Protein AF-A0A6B0BQ52-F1 (afdb_monomer_lite)

InterPro domains:
  IPR003356 DNA methylase, adenine-specific [PF02384] (2-65)
  IPR029063 S-adenosyl-L-methionine-dependent methyltransferase superfamily [G3DSA:3.40.50.150] (1-93)
  IPR029063 S-adenosyl-L-methionine-dependent methyltransferase superfamily [SSF53335] (2-83)
  IPR052933 DNA Protection and Modification [PTHR41313] (2-56)

Structure (mmCIF, N/CA/C/O backbone):
data_AF-A0A6B0BQ52-F1
#
_entry.id   AF-A0A6B0BQ52-F1
#
loop_
_atom_site.group_PDB
_atom_site.id
_atom_site.type_symbol
_atom_site.label_atom_id
_atom_site.label_alt_id
_atom_site.label_comp_id
_atom_site.label_asym_id
_atom_site.label_entity_id
_atom_site.label_seq_id
_atom_site.pdbx_PDB_ins_code
_atom_site.Cartn_x
_atom_site.Cartn_y
_atom_site.Cartn_z
_atom_site.occupancy
_atom_site.B_iso_or_equiv
_atom_site.auth_seq_id
_atom_site.auth_comp_id
_atom_site.auth_asym_id
_atom_site.auth_atom_id
_atom_site.pdbx_PDB_model_num
ATOM 1 N N . ALA A 1 1 ? -2.204 -5.178 10.602 1.00 86.75 1 ALA A N 1
ATOM 2 C CA . ALA A 1 1 ? -1.585 -6.244 9.796 1.00 86.75 1 ALA A CA 1
ATOM 3 C C . ALA A 1 1 ? -0.983 -5.632 8.538 1.00 86.75 1 ALA A C 1
ATOM 5 O O . ALA A 1 1 ? -1.538 -4.663 8.032 1.00 86.75 1 ALA A O 1
ATOM 6 N N . PHE A 1 2 ? 0.132 -6.187 8.063 1.00 91.94 2 PHE A N 1
ATOM 7 C CA . PHE A 1 2 ? 0.755 -5.835 6.786 1.00 91.94 2 PHE A CA 1
ATOM 8 C C . PHE A 1 2 ? 0.741 -7.085 5.914 1.00 91.94 2 PHE A C 1
ATOM 10 O O . PHE A 1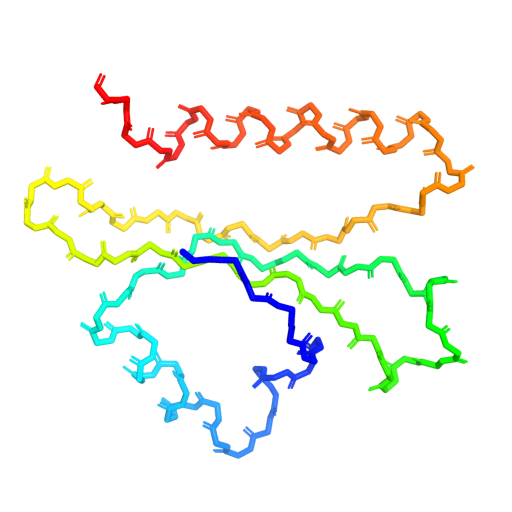 2 ? 1.244 -8.125 6.338 1.00 91.94 2 PHE A O 1
ATOM 17 N N . LEU A 1 3 ? 0.131 -6.999 4.738 1.00 94.44 3 LEU A N 1
ATOM 18 C CA . LEU A 1 3 ? -0.053 -8.127 3.830 1.00 94.44 3 LEU A CA 1
ATOM 19 C C . LEU A 1 3 ? 0.526 -7.771 2.466 1.00 94.44 3 LEU A C 1
ATOM 21 O O . LEU A 1 3 ? 0.307 -6.670 1.974 1.00 94.44 3 LEU A O 1
ATOM 25 N N . VAL A 1 4 ? 1.232 -8.708 1.839 1.00 95.62 4 VAL A N 1
ATOM 26 C CA . VAL A 1 4 ? 1.649 -8.569 0.441 1.00 95.62 4 VAL A CA 1
ATOM 27 C C . VAL A 1 4 ? 0.637 -9.307 -0.424 1.00 95.62 4 VAL A C 1
ATOM 29 O O . VAL A 1 4 ? 0.497 -10.524 -0.319 1.00 95.62 4 VAL A O 1
ATOM 32 N N . VAL A 1 5 ? -0.062 -8.571 -1.279 1.00 94.88 5 VAL A N 1
ATOM 33 C CA . VAL A 1 5 ? -1.180 -9.067 -2.092 1.00 94.88 5 VAL A CA 1
ATOM 34 C C . VAL A 1 5 ? -0.948 -8.763 -3.574 1.00 94.88 5 VAL A C 1
ATOM 36 O O . VAL A 1 5 ? -0.142 -7.886 -3.887 1.00 94.88 5 VAL A O 1
ATOM 39 N N . PRO A 1 6 ? -1.614 -9.456 -4.512 1.00 94.81 6 PRO A N 1
ATOM 40 C CA . PRO A 1 6 ? -1.634 -9.034 -5.912 1.00 94.81 6 PRO A CA 1
ATOM 41 C C . PRO A 1 6 ? -2.166 -7.600 -6.045 1.00 94.81 6 PRO A C 1
ATOM 43 O O . PRO A 1 6 ? -3.156 -7.247 -5.403 1.00 94.81 6 PRO A O 1
ATOM 46 N N . SER A 1 7 ? -1.547 -6.764 -6.882 1.00 94.06 7 SER A N 1
ATOM 47 C CA . SER A 1 7 ? -1.985 -5.365 -7.048 1.00 94.06 7 SER A CA 1
ATOM 48 C C . SER A 1 7 ? -3.394 -5.237 -7.629 1.00 94.06 7 SER A C 1
ATOM 50 O O . SER A 1 7 ? -4.063 -4.230 -7.431 1.00 94.06 7 SER A O 1
ATOM 52 N N . ASN A 1 8 ? -3.862 -6.276 -8.316 1.00 90.75 8 ASN A N 1
ATOM 53 C CA . ASN A 1 8 ? -5.180 -6.354 -8.929 1.00 90.75 8 ASN A CA 1
ATOM 54 C C . ASN A 1 8 ? -6.235 -7.014 -8.018 1.00 90.75 8 ASN A C 1
ATOM 56 O O . ASN A 1 8 ? -7.311 -7.359 -8.498 1.00 90.75 8 ASN A O 1
ATOM 60 N N . ILE A 1 9 ? -5.958 -7.201 -6.720 1.00 89.56 9 ILE A N 1
ATOM 61 C CA . ILE A 1 9 ? -6.871 -7.888 -5.787 1.00 89.56 9 ILE A CA 1
ATOM 62 C C . ILE A 1 9 ? -8.232 -7.181 -5.634 1.00 89.56 9 ILE A C 1
ATOM 64 O O . ILE A 1 9 ? -9.237 -7.827 -5.354 1.00 89.56 9 ILE A O 1
ATOM 68 N N . PHE A 1 10 ? -8.274 -5.867 -5.878 1.00 84.62 10 PHE A N 1
ATOM 69 C CA . PHE A 1 10 ? -9.497 -5.057 -5.898 1.00 84.62 10 PHE A CA 1
ATOM 70 C C . PHE A 1 10 ? -10.075 -4.884 -7.312 1.00 84.62 10 PHE A C 1
ATOM 72 O O . PHE A 1 10 ? -10.821 -3.947 -7.581 1.00 84.62 10 PHE A O 1
ATOM 79 N N . THR A 1 11 ? -9.740 -5.789 -8.233 1.00 81.81 11 THR A N 1
ATOM 80 C CA . THR A 1 11 ? -10.312 -5.838 -9.583 1.00 81.81 11 THR A CA 1
ATOM 81 C C . THR A 1 11 ? -10.921 -7.218 -9.833 1.00 81.81 11 THR A C 1
ATOM 83 O O . THR A 1 11 ? -10.352 -8.231 -9.431 1.00 81.81 11 THR A O 1
ATOM 86 N N . GLY A 1 12 ? -12.088 -7.272 -10.477 1.00 80.06 12 GLY A N 1
ATOM 87 C CA . GLY A 1 12 ? -12.794 -8.521 -10.786 1.00 80.06 12 GLY A CA 1
ATOM 88 C C . GLY A 1 12 ? -14.131 -8.684 -10.060 1.00 80.06 12 GLY A C 1
ATOM 89 O O . GLY A 1 12 ? -14.634 -7.767 -9.414 1.00 80.06 12 GLY A O 1
ATOM 90 N N . GLU A 1 13 ? -14.730 -9.866 -10.190 1.00 81.62 13 GLU A N 1
ATOM 91 C CA . GLU A 1 13 ? -16.128 -10.106 -9.800 1.00 81.62 13 GLU A CA 1
ATOM 92 C C . GLU A 1 13 ? -16.338 -10.214 -8.278 1.00 81.62 13 GLU A C 1
ATOM 94 O O . GLU A 1 13 ? -17.397 -9.855 -7.765 1.00 81.62 13 GLU A O 1
ATOM 99 N N . HIS A 1 14 ? -15.319 -10.642 -7.525 1.00 82.12 14 HIS A N 1
ATOM 100 C CA . HIS A 1 14 ? -15.427 -10.915 -6.082 1.00 82.12 14 HIS A CA 1
ATOM 101 C C . HIS A 1 14 ? -14.975 -9.760 -5.172 1.00 82.12 14 HIS A C 1
ATOM 103 O O . HIS A 1 14 ? -14.927 -9.914 -3.950 1.00 82.12 14 HIS A O 1
ATOM 109 N N . VAL A 1 15 ? -14.669 -8.589 -5.737 1.00 86.81 15 VAL A N 1
ATOM 110 C CA . VAL A 1 15 ? -14.104 -7.445 -4.996 1.00 86.81 15 VAL A CA 1
ATOM 111 C C . VAL A 1 15 ? -15.012 -7.002 -3.853 1.00 86.81 15 VAL A C 1
ATOM 113 O O . VAL A 1 15 ? -14.552 -6.868 -2.724 1.00 86.81 15 VAL A O 1
ATOM 116 N N . LYS A 1 16 ? -16.324 -6.900 -4.097 1.00 84.44 16 LYS A N 1
ATOM 117 C CA . LYS A 1 16 ? -17.297 -6.496 -3.067 1.00 84.44 16 LYS A CA 1
ATOM 118 C C . LYS A 1 16 ? -17.315 -7.437 -1.858 1.00 84.44 16 LYS A C 1
ATOM 120 O O . LYS A 1 16 ? -17.530 -6.997 -0.731 1.00 84.44 16 LYS A O 1
ATOM 125 N N . GLN A 1 17 ? -17.111 -8.737 -2.077 1.00 86.25 17 GLN A N 1
ATOM 126 C CA . GLN A 1 17 ? -17.064 -9.718 -0.992 1.00 86.25 17 GLN A CA 1
ATOM 127 C C . GLN A 1 17 ? -15.788 -9.552 -0.163 1.00 86.25 17 GLN A C 1
ATOM 129 O O . GLN A 1 17 ? -15.853 -9.584 1.066 1.00 86.25 17 GLN A O 1
ATOM 134 N N . LEU A 1 18 ? -14.650 -9.339 -0.828 1.00 85.38 18 LEU A N 1
ATOM 135 C CA . LEU A 1 18 ? -13.373 -9.083 -0.170 1.00 85.38 18 LEU A CA 1
ATOM 136 C C . LEU A 1 18 ? -13.409 -7.785 0.643 1.00 85.38 18 LEU A C 1
ATOM 138 O O . LEU A 1 18 ? -13.035 -7.793 1.814 1.00 85.38 18 LEU A O 1
ATOM 142 N N . GLU A 1 19 ? -13.895 -6.694 0.049 1.00 85.25 19 GLU A N 1
ATOM 143 C CA . GLU A 1 19 ? -14.057 -5.404 0.726 1.00 85.25 19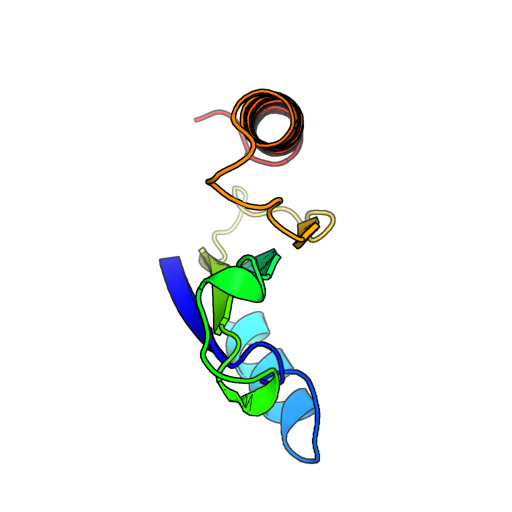 GLU A CA 1
ATOM 144 C C . GLU A 1 19 ? -14.927 -5.550 1.970 1.00 85.25 19 GLU A C 1
ATOM 146 O O . GLU A 1 19 ? -14.533 -5.113 3.049 1.00 85.25 19 GLU A O 1
ATOM 151 N N . LYS A 1 20 ? -16.068 -6.243 1.856 1.00 85.56 20 LYS A N 1
ATOM 152 C CA . LYS A 1 20 ? -16.956 -6.498 2.996 1.00 85.56 20 LYS A CA 1
ATOM 153 C C . LYS A 1 20 ? -16.270 -7.322 4.087 1.00 85.56 20 LYS A C 1
ATOM 155 O O . LYS A 1 20 ? -16.417 -7.008 5.266 1.00 85.56 20 LYS A O 1
ATOM 160 N N . TYR A 1 21 ? -15.518 -8.357 3.712 1.00 85.75 21 TYR A N 1
ATOM 161 C CA . TYR A 1 21 ? -14.791 -9.193 4.668 1.00 85.75 21 TYR A CA 1
ATOM 162 C C . TYR A 1 21 ? -13.729 -8.386 5.427 1.00 85.75 21 TYR A C 1
ATOM 164 O O . TYR A 1 21 ? -13.701 -8.411 6.657 1.00 85.75 21 TYR A O 1
ATOM 172 N N . ILE A 1 22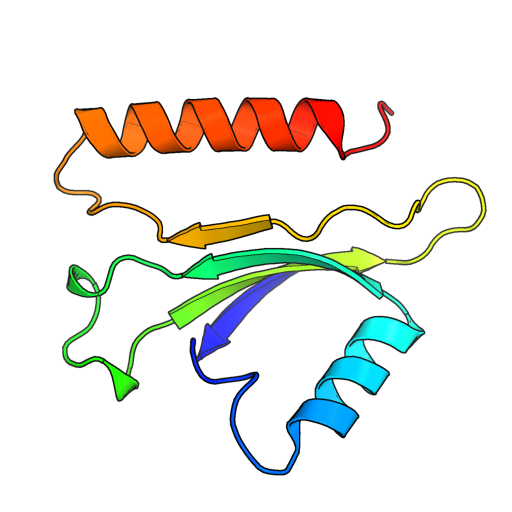 ? -12.917 -7.603 4.708 1.00 85.81 22 ILE A N 1
ATOM 173 C CA . ILE A 1 22 ? -11.911 -6.710 5.299 1.00 85.81 22 ILE A CA 1
ATOM 174 C C . ILE A 1 22 ? -12.595 -5.689 6.219 1.00 85.81 22 ILE A C 1
ATOM 176 O O . ILE A 1 22 ? -12.204 -5.550 7.379 1.00 85.81 22 ILE A O 1
ATOM 180 N N . ALA A 1 23 ? -13.653 -5.036 5.737 1.00 84.00 23 ALA A N 1
ATOM 181 C CA . ALA A 1 23 ? -14.366 -3.980 6.449 1.00 84.00 23 ALA A CA 1
ATOM 182 C C . ALA A 1 23 ? -15.194 -4.469 7.649 1.00 84.00 23 ALA A C 1
ATOM 184 O O . ALA A 1 23 ? -15.710 -3.635 8.390 1.00 84.00 23 ALA A O 1
ATOM 185 N N . THR A 1 24 ? -15.352 -5.781 7.863 1.00 85.81 24 THR A N 1
ATOM 186 C CA . THR A 1 24 ? -16.103 -6.305 9.019 1.00 85.81 24 THR A CA 1
ATOM 187 C C . THR A 1 24 ? -15.313 -6.091 10.312 1.00 85.81 24 THR A C 1
ATOM 189 O O . THR A 1 24 ? -15.805 -5.472 11.249 1.00 85.81 24 THR A O 1
ATOM 192 N N . GLU A 1 25 ? -14.052 -6.525 10.332 1.00 84.88 25 GLU A N 1
ATOM 193 C CA . GLU A 1 25 ? -13.211 -6.531 11.541 1.00 84.88 25 GLU A CA 1
ATOM 194 C C . GLU A 1 25 ? -12.041 -5.546 11.467 1.00 84.88 25 GLU A C 1
ATOM 196 O O . GLU A 1 25 ? -11.340 -5.312 12.458 1.00 84.88 25 GLU A O 1
ATOM 201 N N . THR A 1 26 ? -11.785 -4.975 10.289 1.00 89.31 26 THR A N 1
ATOM 202 C CA . THR A 1 26 ? -10.637 -4.099 10.061 1.00 89.31 26 THR A CA 1
ATOM 203 C C . THR A 1 26 ? -11.018 -2.844 9.290 1.00 89.31 26 THR A C 1
ATOM 205 O O . THR A 1 26 ? -12.025 -2.806 8.592 1.00 89.31 26 THR A O 1
ATOM 208 N N . GLU A 1 27 ? -10.205 -1.808 9.434 1.00 88.12 27 GLU A N 1
ATOM 209 C CA . GLU A 1 27 ? -10.179 -0.643 8.562 1.00 88.12 27 GLU A CA 1
ATOM 210 C C . GLU A 1 27 ? -8.941 -0.733 7.672 1.00 88.12 27 GLU A C 1
ATOM 212 O O . GLU A 1 27 ? -7.823 -0.953 8.160 1.00 88.12 27 GLU A O 1
ATOM 217 N N . MET A 1 28 ? -9.127 -0.550 6.366 1.00 88.81 28 MET A N 1
ATOM 218 C CA . MET A 1 28 ? -8.005 -0.398 5.447 1.00 88.81 28 MET A CA 1
ATOM 219 C C . MET A 1 28 ? -7.340 0.953 5.707 1.00 88.81 28 MET A C 1
ATOM 221 O O . MET A 1 28 ? -8.003 1.979 5.749 1.00 88.81 28 MET A O 1
ATOM 225 N N . GLN A 1 29 ? -6.028 0.939 5.918 1.00 88.44 29 GLN A N 1
ATOM 226 C CA . GLN A 1 29 ? -5.250 2.139 6.222 1.00 88.44 29 GLN A CA 1
ATOM 227 C C . GLN A 1 29 ? -4.498 2.617 4.984 1.00 88.44 29 GLN A C 1
ATOM 229 O O . GLN A 1 29 ? -4.501 3.798 4.663 1.00 88.44 29 GLN A O 1
ATOM 234 N N . ALA A 1 30 ? -3.862 1.688 4.271 1.00 91.00 30 ALA A N 1
ATOM 235 C CA . ALA A 1 30 ? -3.120 2.006 3.064 1.00 91.00 30 ALA A CA 1
ATOM 236 C C . ALA A 1 30 ? -3.064 0.816 2.107 1.00 91.00 30 ALA A C 1
ATOM 238 O O . ALA A 1 30 ? -3.076 -0.346 2.528 1.00 91.00 30 ALA A O 1
ATOM 239 N N . PHE A 1 31 ? -2.917 1.129 0.828 1.00 93.38 31 PHE A N 1
ATOM 240 C CA . PHE A 1 31 ? -2.606 0.196 -0.237 1.00 93.38 31 PHE A CA 1
ATOM 241 C C . PHE A 1 31 ? -1.471 0.780 -1.080 1.00 93.38 31 PHE A C 1
ATOM 243 O O . PHE A 1 31 ? -1.644 1.744 -1.827 1.00 93.38 31 PHE A O 1
ATOM 250 N N . LEU A 1 32 ? -0.280 0.210 -0.915 1.00 95.19 32 LEU A N 1
ATOM 251 C CA . LEU A 1 32 ? 0.949 0.717 -1.515 1.00 95.19 32 LEU A CA 1
ATOM 252 C C . LEU A 1 32 ? 1.393 -0.228 -2.625 1.00 95.19 32 LEU A C 1
ATOM 254 O O . LEU A 1 32 ? 1.824 -1.350 -2.353 1.00 95.19 32 LEU A O 1
ATOM 258 N N . ASN A 1 33 ? 1.299 0.198 -3.878 1.00 95.94 33 ASN A N 1
ATOM 259 C CA . ASN A 1 33 ? 1.776 -0.612 -4.989 1.00 95.94 33 ASN A CA 1
ATOM 260 C C . ASN A 1 33 ? 3.302 -0.616 -5.003 1.00 95.94 33 ASN A C 1
ATOM 262 O O . ASN A 1 33 ? 3.925 0.446 -5.040 1.00 95.94 33 ASN A O 1
ATOM 266 N N . LEU A 1 34 ? 3.905 -1.803 -5.025 1.00 96.25 34 LEU A N 1
ATOM 267 C CA . LEU A 1 34 ? 5.351 -1.918 -5.160 1.00 96.25 34 LEU A CA 1
ATOM 268 C C . LEU A 1 34 ? 5.795 -1.469 -6.565 1.00 96.25 34 LEU A C 1
ATOM 270 O O . LEU A 1 34 ? 4.983 -1.492 -7.508 1.00 96.25 34 LEU A O 1
ATOM 274 N N . PRO A 1 35 ? 7.069 -1.072 -6.724 1.00 95.69 35 PRO A N 1
ATOM 275 C CA . PRO A 1 35 ? 7.598 -0.660 -8.016 1.00 95.69 35 PRO A CA 1
ATOM 276 C C . PRO A 1 35 ? 7.455 -1.795 -9.040 1.00 95.69 35 PRO A C 1
ATOM 278 O O . PRO A 1 35 ? 7.802 -2.939 -8.725 1.00 95.69 35 PRO A O 1
ATOM 281 N N . PRO A 1 36 ? 6.977 -1.520 -10.268 1.00 94.19 36 PRO A N 1
ATOM 282 C CA . PRO A 1 36 ? 6.828 -2.549 -11.300 1.00 94.19 36 PRO A CA 1
ATOM 283 C C . PRO A 1 36 ? 8.169 -3.203 -11.658 1.00 94.19 36 PRO A C 1
ATOM 285 O O . PRO A 1 36 ? 8.209 -4.378 -12.009 1.00 94.19 36 PRO A O 1
ATOM 288 N N . THR A 1 37 ? 9.282 -2.487 -11.470 1.00 94.31 37 THR A N 1
ATOM 289 C CA . THR A 1 37 ? 10.648 -2.960 -11.735 1.00 94.31 37 THR A CA 1
ATOM 290 C C . THR A 1 37 ? 11.107 -4.116 -10.844 1.00 94.31 37 THR A C 1
ATOM 292 O O . THR A 1 37 ? 12.112 -4.756 -11.155 1.00 94.31 37 THR A O 1
ATOM 295 N N . LEU A 1 38 ? 10.370 -4.437 -9.774 1.00 94.44 38 LEU A N 1
ATOM 296 C CA . LEU A 1 38 ? 10.604 -5.635 -8.960 1.00 94.44 38 LEU A CA 1
ATOM 297 C C . LEU A 1 38 ? 10.007 -6.910 -9.568 1.00 94.44 38 LEU A C 1
ATOM 299 O O . LEU A 1 38 ? 10.289 -8.011 -9.091 1.00 94.44 38 LEU A O 1
ATOM 303 N N . PHE A 1 39 ? 9.162 -6.784 -10.590 1.00 94.94 39 PHE A N 1
ATOM 304 C CA . PHE A 1 39 ? 8.383 -7.886 -11.135 1.00 94.94 39 PHE A CA 1
ATOM 305 C C . PHE A 1 39 ? 8.708 -8.095 -12.610 1.00 94.94 39 PHE A C 1
ATOM 307 O O . PHE A 1 39 ? 8.968 -7.161 -13.359 1.00 94.94 39 PHE A O 1
ATOM 314 N N . LYS A 1 40 ? 8.668 -9.356 -13.052 1.00 92.94 40 LYS A N 1
ATOM 315 C CA . LYS A 1 40 ? 8.926 -9.701 -14.459 1.00 92.94 40 LYS A CA 1
ATOM 316 C C . LYS A 1 40 ? 7.854 -9.160 -15.411 1.00 92.94 40 LYS A C 1
ATOM 318 O O . LYS A 1 40 ? 8.116 -9.024 -16.599 1.00 92.94 40 LYS A O 1
ATOM 323 N N . ASN A 1 41 ? 6.637 -8.944 -14.917 1.00 93.81 41 ASN A N 1
ATOM 324 C CA . ASN A 1 41 ? 5.512 -8.420 -15.682 1.00 93.81 41 ASN A CA 1
ATOM 325 C C . ASN A 1 41 ? 4.472 -7.781 -14.748 1.00 93.81 41 ASN A C 1
ATOM 327 O O . ASN A 1 41 ? 4.437 -8.079 -13.553 1.00 93.81 41 ASN A O 1
ATOM 331 N N . GLU A 1 42 ? 3.586 -6.962 -15.318 1.00 89.12 42 GLU A N 1
ATOM 332 C CA . GLU A 1 42 ? 2.527 -6.252 -14.583 1.00 89.12 42 GLU A CA 1
ATOM 333 C C . GLU A 1 42 ? 1.563 -7.190 -13.844 1.00 89.12 42 GLU A C 1
ATOM 335 O O . GLU A 1 42 ? 1.117 -6.886 -12.743 1.00 89.12 42 GLU A O 1
ATOM 340 N N . LYS A 1 43 ? 1.275 -8.376 -14.398 1.00 91.12 43 LYS A N 1
ATOM 341 C CA . LYS A 1 43 ? 0.376 -9.353 -13.756 1.00 91.12 43 LYS A CA 1
ATOM 342 C C . LYS A 1 43 ? 0.950 -9.921 -12.456 1.00 91.12 43 LYS A C 1
ATOM 344 O O . LYS A 1 43 ? 0.193 -10.365 -11.600 1.00 91.12 43 LYS A O 1
ATOM 349 N N . ALA A 1 44 ? 2.274 -9.924 -12.313 1.00 94.75 44 ALA A N 1
ATOM 350 C CA . ALA A 1 44 ? 2.962 -10.360 -11.106 1.00 94.75 44 ALA A CA 1
ATOM 351 C C . ALA A 1 44 ? 3.138 -9.233 -10.079 1.00 94.75 44 ALA A C 1
ATOM 353 O O . ALA A 1 44 ? 3.659 -9.503 -8.993 1.00 94.75 44 ALA A O 1
ATOM 354 N N . ARG A 1 45 ? 2.734 -7.994 -10.405 1.00 95.38 45 ARG A N 1
ATOM 355 C CA . ARG A 1 45 ? 2.884 -6.840 -9.520 1.00 95.38 45 ARG A CA 1
ATOM 356 C C . ARG A 1 45 ? 2.129 -7.071 -8.217 1.00 95.38 45 ARG A C 1
ATOM 358 O O . ARG A 1 45 ? 0.991 -7.549 -8.198 1.00 95.38 45 ARG A O 1
ATOM 365 N N . LYS A 1 46 ? 2.803 -6.753 -7.115 1.00 96.81 46 LYS A N 1
ATOM 366 C CA . LYS A 1 46 ? 2.256 -6.877 -5.767 1.00 96.81 46 LYS A CA 1
ATOM 367 C C . LYS A 1 46 ? 2.128 -5.517 -5.103 1.00 96.81 46 LYS A C 1
ATOM 369 O O . LYS A 1 46 ? 2.816 -4.559 -5.453 1.00 96.81 46 LYS A O 1
ATOM 374 N N . SER A 1 47 ? 1.279 -5.472 -4.093 1.00 96.56 47 SER A N 1
ATOM 375 C CA . SER A 1 47 ? 1.040 -4.304 -3.260 1.00 96.56 47 SER A CA 1
ATOM 376 C C . SER A 1 47 ? 1.104 -4.688 -1.791 1.00 96.56 47 SER A C 1
ATOM 378 O O . SER A 1 47 ? 0.867 -5.840 -1.422 1.00 96.56 47 SER A O 1
ATOM 380 N N . ILE A 1 48 ? 1.432 -3.714 -0.953 1.00 95.56 48 ILE A N 1
ATOM 381 C CA . ILE A 1 48 ? 1.358 -3.827 0.497 1.00 95.56 48 ILE A CA 1
ATOM 382 C C . ILE A 1 48 ? -0.007 -3.295 0.925 1.00 95.56 48 ILE A C 1
ATOM 384 O O . ILE A 1 48 ? -0.287 -2.106 0.789 1.00 95.56 48 ILE A O 1
ATOM 388 N N . LEU A 1 49 ? -0.844 -4.180 1.452 1.00 94.00 49 LEU A N 1
ATOM 389 C CA . LEU A 1 49 ? -2.116 -3.851 2.080 1.00 94.00 49 LEU A CA 1
ATOM 390 C C . LEU A 1 49 ? -1.909 -3.719 3.593 1.00 94.00 49 LEU A C 1
ATOM 392 O O . LEU A 1 49 ? -1.468 -4.660 4.262 1.00 94.00 49 LEU A O 1
ATOM 396 N N . ILE A 1 50 ? -2.234 -2.547 4.131 1.00 91.44 50 ILE A N 1
ATOM 397 C CA . ILE A 1 50 ? -2.126 -2.232 5.556 1.00 91.44 50 ILE A CA 1
ATOM 398 C C . ILE A 1 50 ? -3.533 -2.170 6.147 1.00 91.44 50 ILE A C 1
ATOM 400 O O . ILE A 1 50 ? -4.349 -1.343 5.745 1.00 91.44 50 ILE A O 1
ATOM 404 N N . LEU A 1 51 ? -3.797 -3.034 7.126 1.00 90.12 51 LEU A N 1
ATOM 405 C CA . LEU A 1 51 ? -5.085 -3.148 7.817 1.00 90.12 51 LEU A CA 1
ATOM 406 C C . LEU A 1 51 ? -4.930 -2.839 9.307 1.00 90.12 51 LEU A C 1
ATOM 408 O O . LEU A 1 51 ? -3.967 -3.287 9.939 1.00 90.12 51 LEU A O 1
ATOM 412 N N . GLN A 1 52 ? -5.901 -2.157 9.901 1.00 87.38 52 GLN A N 1
ATOM 413 C CA . GLN A 1 52 ? -5.992 -1.941 11.345 1.00 87.38 52 GLN A CA 1
ATOM 414 C C . GLN A 1 52 ? -7.244 -2.624 11.883 1.00 87.38 52 GLN A C 1
ATOM 416 O O . GLN A 1 52 ? -8.326 -2.420 11.356 1.00 87.38 52 GLN A O 1
ATOM 421 N N . LYS A 1 53 ? -7.121 -3.438 12.934 1.00 88.56 53 LYS A N 1
ATOM 422 C CA . LYS A 1 53 ? -8.295 -4.046 13.573 1.00 88.56 53 LYS A CA 1
ATOM 423 C C . LYS A 1 53 ? -9.169 -2.954 14.191 1.00 88.56 53 LYS A C 1
ATOM 425 O O . LYS A 1 53 ? -8.628 -2.092 14.883 1.00 88.56 53 LYS A O 1
ATOM 430 N N . LYS A 1 54 ? -10.486 -3.023 13.981 1.00 87.25 54 LYS A N 1
ATOM 431 C CA . LYS A 1 54 ? -11.454 -2.114 14.606 1.00 87.25 54 LYS A CA 1
ATOM 432 C C . LYS A 1 54 ? -11.408 -2.262 16.122 1.00 87.25 54 LYS A C 1
ATOM 434 O O . LYS A 1 54 ? -11.446 -3.374 16.650 1.00 87.25 54 LYS A O 1
ATOM 439 N N . LYS A 1 55 ? -11.318 -1.138 16.827 1.00 82.25 55 LYS A N 1
ATOM 440 C CA . LYS A 1 55 ? -11.380 -1.079 18.287 1.00 82.25 55 LYS A CA 1
ATOM 441 C C . LYS A 1 55 ? -12.131 0.178 18.701 1.00 82.25 55 LYS A C 1
ATOM 443 O O . LYS A 1 55 ? -11.758 1.286 18.317 1.00 82.25 55 LYS A O 1
ATOM 448 N N . SER A 1 56 ? -13.206 -0.019 19.463 1.00 75.50 56 SER A N 1
ATOM 449 C CA . SER A 1 56 ? -14.087 1.062 19.913 1.00 75.50 56 SER A CA 1
ATOM 450 C C . SER A 1 56 ? -13.286 2.159 20.620 1.00 75.50 56 SER A C 1
ATOM 452 O O . SER A 1 56 ? -12.470 1.858 21.489 1.00 75.50 56 SER A O 1
ATOM 454 N N . GLY A 1 57 ? -13.481 3.414 20.208 1.00 71.31 57 GLY A N 1
ATOM 455 C CA . GLY A 1 57 ? -12.774 4.584 20.745 1.00 71.31 57 GLY A CA 1
ATOM 456 C C . GLY A 1 57 ? -11.351 4.816 20.215 1.00 71.31 57 GLY A C 1
ATOM 457 O O . GLY A 1 57 ? -10.821 5.906 20.407 1.00 71.31 57 GLY A O 1
ATOM 458 N N . GLU A 1 58 ? -10.748 3.853 19.510 1.00 71.62 58 GLU A N 1
ATOM 459 C CA . GLU A 1 58 ? -9.366 3.948 19.004 1.00 71.62 58 GLU A CA 1
ATOM 460 C C . GLU A 1 58 ? -9.291 3.996 17.477 1.00 71.62 58 GLU A C 1
ATOM 462 O O . GLU A 1 58 ? -8.496 4.751 16.920 1.00 71.62 58 GLU A O 1
ATOM 467 N N . THR A 1 59 ? -10.119 3.222 16.774 1.00 68.69 59 THR A N 1
ATOM 468 C CA . THR A 1 59 ? -10.152 3.257 15.308 1.00 68.69 59 THR A CA 1
ATOM 469 C C . THR A 1 59 ? -11.101 4.326 14.807 1.00 68.69 59 THR A C 1
ATOM 471 O O . THR A 1 59 ? -12.303 4.260 15.063 1.00 68.69 59 THR A O 1
ATOM 474 N N . LYS A 1 60 ? -10.555 5.280 14.055 1.00 67.56 60 LYS A N 1
ATOM 475 C CA . LYS A 1 60 ? -11.322 6.262 13.290 1.00 67.56 60 LYS A CA 1
ATOM 476 C C . LYS A 1 60 ? -11.302 5.871 11.811 1.00 67.56 60 LYS A C 1
ATOM 478 O O . LYS A 1 60 ? -10.310 5.285 11.372 1.00 67.56 60 LYS A O 1
ATOM 483 N N . PRO A 1 61 ? -12.354 6.197 11.045 1.00 68.00 61 PRO A N 1
ATOM 484 C CA . PRO A 1 61 ? -12.260 6.198 9.594 1.00 68.00 61 PRO A CA 1
ATOM 485 C C . PRO A 1 61 ? -11.102 7.113 9.194 1.00 68.00 61 PRO A C 1
ATOM 487 O O . PRO A 1 61 ? -11.069 8.276 9.597 1.00 68.00 61 PRO A O 1
ATOM 490 N N . VAL A 1 62 ? -10.135 6.567 8.466 1.00 72.38 62 VAL A N 1
ATOM 491 C CA . VAL A 1 62 ? -9.016 7.328 7.908 1.00 72.38 62 VAL A CA 1
ATOM 492 C C . VAL A 1 62 ? -9.207 7.446 6.409 1.00 72.38 62 VAL A C 1
ATOM 494 O O . VAL A 1 62 ? -9.828 6.586 5.780 1.00 72.38 62 VAL A O 1
ATOM 497 N N . GLU A 1 63 ? -8.642 8.495 5.828 1.00 81.81 63 GLU A N 1
ATOM 498 C CA . GLU A 1 63 ? -8.454 8.523 4.388 1.00 81.81 63 GLU A CA 1
ATOM 499 C C . GLU A 1 63 ? -7.432 7.445 4.012 1.00 81.81 63 GLU A C 1
ATOM 501 O O . GLU A 1 63 ? -6.290 7.449 4.485 1.00 81.81 63 GLU A O 1
ATOM 506 N N . VAL A 1 64 ? -7.871 6.480 3.203 1.00 85.94 64 VAL A N 1
ATOM 507 C CA . VAL A 1 64 ? -7.020 5.371 2.774 1.00 85.94 64 VAL A CA 1
ATOM 508 C C . VAL A 1 64 ? -5.893 5.923 1.911 1.00 85.94 64 VAL A C 1
ATOM 510 O O . VAL A 1 64 ? -6.143 6.498 0.853 1.00 85.94 64 VAL A O 1
ATOM 513 N N . LEU A 1 65 ? -4.644 5.675 2.304 1.00 90.69 65 LEU A N 1
ATOM 514 C CA . LEU A 1 65 ? -3.502 6.031 1.468 1.00 90.69 65 LEU A CA 1
ATOM 515 C C . LEU A 1 65 ? -3.362 5.048 0.308 1.00 90.69 65 LEU A C 1
ATOM 517 O O . LEU A 1 65 ? -2.948 3.903 0.497 1.00 90.69 65 LEU A O 1
ATOM 521 N N . LEU A 1 66 ? -3.652 5.514 -0.901 1.00 92.12 66 LEU A N 1
ATOM 522 C CA . LEU A 1 66 ? -3.339 4.810 -2.139 1.00 92.12 66 LEU A CA 1
ATOM 523 C C . LEU A 1 66 ? -2.097 5.446 -2.756 1.00 92.12 66 LEU A C 1
ATOM 525 O O . LEU A 1 66 ? -2.137 6.600 -3.172 1.00 92.12 66 LEU A O 1
ATOM 529 N N . ALA A 1 67 ? -0.992 4.708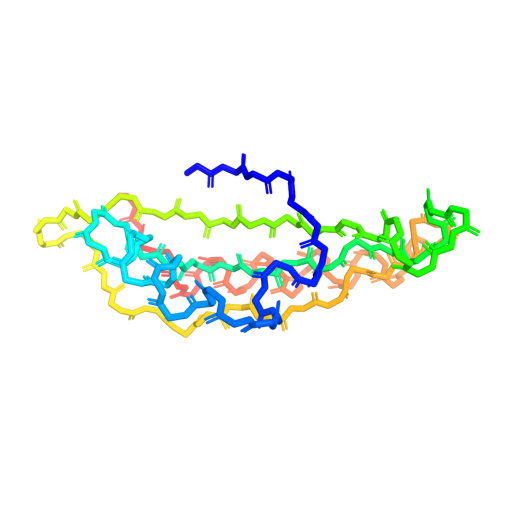 -2.823 1.00 93.69 67 ALA A N 1
ATOM 530 C CA . ALA A 1 67 ? 0.249 5.254 -3.364 1.00 93.69 67 ALA A CA 1
ATOM 531 C C . ALA A 1 67 ? 1.034 4.231 -4.184 1.00 93.69 67 ALA A C 1
ATOM 533 O O . ALA A 1 67 ? 0.911 3.017 -4.009 1.00 93.69 67 ALA A O 1
ATOM 534 N N . ASN A 1 68 ? 1.870 4.737 -5.089 1.00 94.81 68 ASN A N 1
ATOM 535 C CA . ASN A 1 68 ? 2.851 3.938 -5.809 1.00 94.81 68 ASN A CA 1
ATOM 536 C C . ASN A 1 68 ? 4.220 4.203 -5.202 1.00 94.81 68 ASN A C 1
ATOM 538 O O . ASN A 1 68 ? 4.676 5.343 -5.165 1.00 94.81 68 ASN A O 1
ATOM 542 N N . ILE A 1 69 ? 4.873 3.143 -4.749 1.00 95.25 69 ILE A N 1
ATOM 543 C CA . ILE A 1 69 ? 6.233 3.230 -4.248 1.00 95.25 69 ILE A CA 1
ATOM 544 C C . ILE A 1 69 ? 7.159 3.465 -5.457 1.00 95.25 69 ILE A C 1
ATOM 546 O O . ILE A 1 69 ? 7.050 2.728 -6.446 1.00 95.25 69 ILE A O 1
ATOM 550 N N . PRO A 1 70 ? 8.041 4.479 -5.416 1.00 95.06 70 PRO A N 1
ATOM 551 C CA . PRO A 1 70 ? 8.986 4.746 -6.495 1.00 95.06 70 PRO A CA 1
ATOM 552 C C . PRO A 1 70 ? 10.051 3.651 -6.572 1.00 95.06 70 PRO A C 1
ATOM 554 O O . PRO A 1 70 ? 10.253 2.890 -5.624 1.00 95.06 70 PRO A O 1
ATOM 557 N N . ASP A 1 71 ? 10.759 3.577 -7.699 1.00 93.31 71 ASP A N 1
ATOM 558 C CA . ASP A 1 71 ? 11.825 2.591 -7.878 1.00 93.31 71 ASP A CA 1
ATOM 559 C C . ASP A 1 71 ? 12.874 2.699 -6.759 1.00 93.31 71 ASP A C 1
ATOM 561 O O . ASP A 1 71 ? 13.425 3.768 -6.496 1.00 93.31 71 ASP A O 1
ATOM 565 N N . PHE A 1 72 ? 13.187 1.567 -6.129 1.00 89.25 72 PHE A N 1
ATOM 566 C CA . PHE A 1 72 ? 14.201 1.468 -5.078 1.00 89.25 72 PHE A CA 1
ATOM 567 C C . PHE A 1 72 ? 15.611 1.825 -5.559 1.00 89.25 72 PHE A C 1
ATOM 569 O O . PHE A 1 72 ? 16.472 2.171 -4.752 1.00 89.25 72 PHE A O 1
ATOM 576 N N . LYS A 1 73 ? 15.851 1.778 -6.871 1.00 91.44 73 LYS A N 1
ATOM 577 C CA . LYS A 1 73 ? 17.091 2.220 -7.516 1.00 91.44 73 LYS A CA 1
ATOM 578 C C . LYS A 1 73 ? 17.194 3.740 -7.644 1.00 91.44 73 LYS A C 1
ATOM 580 O O . LYS A 1 73 ? 18.236 4.216 -8.086 1.00 91.44 73 LYS A O 1
ATOM 585 N N . ASN A 1 74 ? 16.157 4.498 -7.275 1.00 93.19 74 ASN A N 1
ATOM 586 C CA . ASN A 1 74 ? 16.194 5.956 -7.193 1.00 93.19 74 ASN A CA 1
ATOM 587 C C . ASN A 1 74 ? 16.095 6.415 -5.723 1.00 93.19 74 ASN A C 1
ATOM 589 O O . ASN A 1 74 ? 14.995 6.690 -5.232 1.00 93.19 74 ASN A O 1
ATOM 593 N N . PRO A 1 75 ? 17.234 6.531 -5.010 1.00 91.31 75 PRO A N 1
ATOM 594 C CA . PRO A 1 75 ? 17.251 6.864 -3.588 1.00 91.31 75 PRO A CA 1
ATOM 595 C C . PRO A 1 75 ? 16.579 8.200 -3.264 1.00 91.31 75 PRO A C 1
ATOM 597 O O . PRO A 1 75 ? 15.927 8.312 -2.232 1.00 91.31 75 PRO A O 1
ATOM 600 N N . SER A 1 76 ? 16.699 9.198 -4.147 1.00 93.94 76 SER A N 1
ATOM 601 C CA . SER A 1 76 ? 16.127 10.530 -3.926 1.00 93.94 76 SER A CA 1
ATOM 602 C C . SER A 1 76 ? 14.597 10.496 -3.930 1.00 93.94 76 SER A C 1
ATOM 604 O O . SER A 1 76 ? 13.970 10.982 -2.989 1.00 93.94 76 SER A O 1
ATOM 606 N N . GLN A 1 77 ? 13.988 9.855 -4.934 1.00 92.75 77 GLN A N 1
ATOM 607 C CA . GLN A 1 77 ? 12.529 9.705 -4.977 1.00 92.75 77 GLN A CA 1
ATOM 608 C C . GLN A 1 77 ? 12.021 8.815 -3.845 1.00 92.75 77 GLN A C 1
ATOM 610 O O . GLN A 1 77 ? 11.002 9.124 -3.230 1.00 92.75 77 GLN A O 1
ATOM 615 N N . PHE A 1 78 ? 12.742 7.735 -3.534 1.00 91.94 78 PHE A N 1
ATOM 616 C CA . PHE A 1 78 ? 12.378 6.858 -2.427 1.00 91.94 78 PHE A CA 1
ATOM 617 C C . PHE A 1 78 ? 12.415 7.585 -1.077 1.00 91.94 78 PHE A C 1
ATOM 619 O O . PHE A 1 78 ? 11.495 7.437 -0.275 1.00 91.94 78 PHE A O 1
ATOM 626 N N . GLN A 1 79 ? 13.420 8.429 -0.840 1.00 93.12 79 GLN A N 1
ATOM 627 C CA . GLN A 1 79 ? 13.504 9.240 0.373 1.00 93.12 79 GLN A CA 1
ATOM 628 C C . GLN A 1 79 ? 12.370 10.273 0.469 1.00 93.12 79 GLN A C 1
ATOM 630 O O . GLN A 1 79 ? 11.803 10.456 1.550 1.00 93.12 79 GLN A O 1
ATOM 635 N N . GLY A 1 80 ? 12.003 10.906 -0.651 1.00 94.38 80 GLY A N 1
ATOM 636 C CA . GLY A 1 80 ? 10.834 11.789 -0.724 1.00 94.38 80 GLY A CA 1
ATOM 637 C C . GLY A 1 80 ? 9.544 11.052 -0.357 1.00 94.38 80 GLY A C 1
ATOM 638 O O . GLY A 1 80 ? 8.845 11.456 0.569 1.00 94.38 80 GLY A O 1
ATOM 639 N N . PHE A 1 81 ? 9.309 9.894 -0.977 1.00 94.06 81 PHE A N 1
ATOM 640 C CA . PHE A 1 81 ? 8.157 9.042 -0.676 1.00 94.06 81 PHE A CA 1
ATOM 641 C C . PHE A 1 81 ? 8.093 8.632 0.804 1.00 94.06 81 PHE A C 1
ATOM 643 O O . PHE A 1 81 ? 7.033 8.694 1.421 1.00 94.06 81 PHE A O 1
ATOM 650 N N . MET A 1 82 ? 9.219 8.239 1.407 1.00 92.19 82 MET A N 1
ATOM 651 C CA . MET A 1 82 ? 9.253 7.879 2.831 1.00 92.19 82 MET A CA 1
ATOM 652 C C . MET A 1 82 ? 8.919 9.071 3.737 1.00 92.19 82 MET A C 1
ATOM 654 O O . MET A 1 82 ? 8.296 8.891 4.782 1.00 92.19 82 MET A O 1
ATOM 658 N N . THR A 1 83 ? 9.300 10.285 3.335 1.00 93.62 83 THR A N 1
ATOM 659 C CA . THR A 1 83 ? 8.961 11.516 4.062 1.00 93.62 83 THR A CA 1
ATOM 660 C C . THR A 1 83 ? 7.454 11.768 4.032 1.00 93.62 83 THR A C 1
ATOM 662 O O . THR A 1 83 ? 6.851 11.963 5.087 1.00 93.62 83 THR A O 1
ATOM 665 N N . GLU A 1 84 ? 6.835 11.681 2.854 1.00 91.25 84 GLU A N 1
ATOM 666 C CA . GLU A 1 84 ? 5.381 11.814 2.679 1.00 91.25 84 GLU A CA 1
ATOM 667 C C . GLU A 1 84 ? 4.615 10.724 3.442 1.00 91.25 84 GLU A C 1
ATOM 669 O O . GLU A 1 84 ? 3.635 11.005 4.134 1.00 91.25 84 GLU A O 1
ATOM 674 N N . LEU A 1 85 ? 5.099 9.478 3.386 1.00 89.69 85 LEU A N 1
ATOM 675 C CA . LEU A 1 85 ? 4.502 8.354 4.103 1.00 89.69 85 LEU A CA 1
ATOM 676 C C . LEU A 1 85 ? 4.535 8.569 5.622 1.00 89.69 85 LEU A C 1
ATOM 678 O O . LEU A 1 85 ? 3.542 8.302 6.299 1.00 89.69 85 LEU A O 1
ATOM 682 N N . ASN A 1 86 ? 5.654 9.060 6.164 1.00 89.31 86 ASN A N 1
ATOM 683 C CA . ASN A 1 86 ? 5.774 9.371 7.589 1.00 89.31 86 ASN A CA 1
ATOM 684 C C . ASN A 1 86 ? 4.810 10.491 8.003 1.00 89.31 86 ASN A C 1
ATOM 686 O O . ASN A 1 86 ? 4.084 10.331 8.982 1.00 89.31 86 ASN A O 1
ATOM 690 N N . GLN A 1 87 ? 4.727 11.570 7.220 1.00 89.81 87 GLN A N 1
ATOM 691 C CA . GLN A 1 87 ? 3.782 12.666 7.473 1.00 89.81 8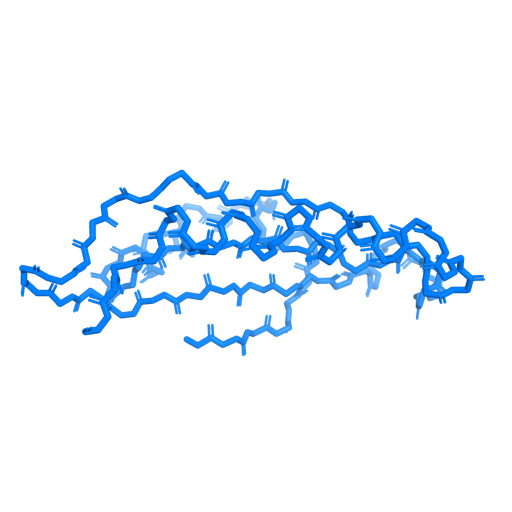7 GLN A CA 1
ATOM 692 C C . GLN A 1 87 ? 2.324 12.189 7.456 1.00 89.81 87 GLN A C 1
ATOM 694 O O . GLN A 1 87 ? 1.526 12.555 8.327 1.00 89.81 87 GLN A O 1
ATOM 699 N N . TRP A 1 88 ? 1.973 11.329 6.497 1.00 86.44 88 TRP A N 1
ATOM 700 C CA . TRP A 1 88 ? 0.646 10.726 6.439 1.00 86.44 88 TRP A CA 1
ATOM 701 C C . TRP A 1 88 ? 0.362 9.850 7.669 1.00 86.44 88 TRP A C 1
ATOM 703 O O . TRP A 1 88 ? -0.730 9.939 8.240 1.00 86.44 88 TRP A O 1
ATOM 713 N N . MET A 1 89 ? 1.334 9.041 8.111 1.00 83.00 89 MET A N 1
ATOM 714 C CA . MET A 1 89 ? 1.189 8.197 9.303 1.00 83.00 89 MET A CA 1
ATOM 715 C C . MET A 1 89 ? 0.977 9.024 10.573 1.00 83.00 89 MET A C 1
ATOM 717 O O . MET A 1 89 ? 0.116 8.661 11.373 1.00 83.00 89 MET A O 1
ATOM 721 N N . ASP A 1 90 ? 1.710 10.125 10.743 1.00 84.31 90 ASP A N 1
ATOM 722 C CA . ASP A 1 90 ? 1.593 11.008 11.912 1.00 84.31 90 ASP A CA 1
ATOM 723 C C . ASP A 1 90 ? 0.237 11.724 11.982 1.00 84.31 90 ASP A C 1
ATOM 725 O O . ASP A 1 90 ? -0.261 12.015 13.072 1.00 84.31 90 ASP A O 1
ATOM 729 N N . THR A 1 91 ? -0.369 11.987 10.823 1.00 80.88 91 THR A N 1
ATOM 730 C CA . THR A 1 91 ? -1.678 12.647 10.721 1.00 80.88 91 THR A CA 1
ATOM 731 C C . THR A 1 91 ? -2.830 11.670 10.968 1.00 80.88 91 THR A C 1
ATOM 733 O O . THR A 1 91 ? -3.814 12.025 11.617 1.00 80.88 91 THR A O 1
ATOM 736 N N . ASN A 1 92 ? -2.719 10.436 10.462 1.00 74.69 92 ASN A N 1
ATOM 737 C CA . ASN A 1 92 ? -3.843 9.496 10.403 1.00 74.69 92 ASN A CA 1
ATOM 738 C C . ASN A 1 92 ? -3.814 8.391 11.464 1.00 74.69 92 ASN A C 1
ATOM 740 O O . ASN A 1 92 ? -4.855 7.791 11.739 1.00 74.69 92 ASN A O 1
ATOM 744 N N . ARG A 1 93 ? -2.670 8.110 12.102 1.00 69.31 93 ARG A N 1
ATOM 745 C CA . ARG A 1 93 ? -2.647 7.181 13.240 1.00 69.31 93 ARG A CA 1
ATOM 746 C C . ARG A 1 93 ? -2.964 7.915 14.542 1.00 69.31 93 ARG A C 1
ATOM 748 O O . ARG A 1 93 ? -2.338 8.932 14.835 1.00 69.31 93 ARG A O 1
ATOM 755 N N . PRO A 1 94 ? -3.875 7.385 15.378 1.00 57.03 94 PRO A N 1
ATOM 756 C CA . PRO A 1 94 ? -4.051 7.906 16.725 1.00 57.03 94 PRO A CA 1
ATOM 757 C C . PRO A 1 94 ? -2.723 7.778 17.482 1.00 57.03 94 PRO A C 1
ATOM 759 O O . PRO A 1 94 ? -2.118 6.702 17.511 1.00 57.03 94 PRO A O 1
ATOM 762 N N . LYS A 1 95 ? -2.256 8.885 18.071 1.00 52.34 95 LYS A N 1
ATOM 763 C CA . LYS A 1 95 ? -1.116 8.864 18.993 1.00 52.34 95 LYS A CA 1
ATOM 764 C C . LYS A 1 95 ? -1.475 7.932 20.155 1.00 52.34 95 LYS A C 1
ATOM 766 O O . LYS A 1 95 ? -2.574 8.039 20.694 1.00 52.34 95 LYS A O 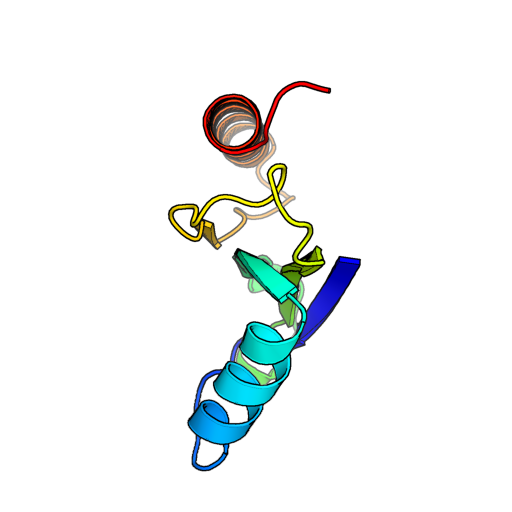1
ATOM 771 N N . LYS A 1 96 ? -0.581 6.982 20.446 1.00 48.78 96 LYS A N 1
ATOM 772 C CA . LYS A 1 96 ? -0.689 6.100 21.614 1.00 48.78 96 LYS A CA 1
ATOM 773 C C . LYS A 1 96 ? -0.684 6.905 22.905 1.00 48.78 96 LYS A C 1
ATOM 775 O O . LYS A 1 96 ? 0.042 7.923 22.937 1.00 48.78 96 LYS A O 1
#

Organism: Staphylococcus aureus (NCBI:txid1280)

pLDDT: mean 87.25, std 9.4, range [48.78, 96.81]

Foldseek 3Di:
DKDKAFLCCCPDDCNVVVCCVLVPFWAWAEKEWEDCVVDPDNRRTIIITDIGGDDPPQDDRFDYHYYYQDDPVDVVSNVVVVVVVVVSCVVGHDDD

Radius of gyration: 14.66 Å; chains: 1; bounding box: 34×24×37 Å

Sequence (96 aa):
AFLVVPSNIFTGEHVKQLEKYIATETEMQAFLNLPPTLFKNEKARKSILILQKKKSGETKPVEVLLANIPDFKNPSQFQGFMTELNQWMDTNRPKK

Secondary structure (DSSP, 8-state):
-EEEEETTTTSSTTHHHHHHHHHHHEEEEEEEEPPGGGSSSGGG-EEEEEEEE--TTTPPP---EEEEPPPTT-HHHHHHHHHHHHHHHHHHSPP-